Protein AF-A0A662DQN0-F1 (afdb_monomer)

Radius of gyration: 29.72 Å; Cα contacts (8 Å, |Δi|>4): 102; chains: 1; bounding box: 39×71×92 Å

Structure (mmCIF, N/CA/C/O backbone):
data_AF-A0A662DQN0-F1
#
_entry.id   AF-A0A662DQN0-F1
#
loop_
_atom_site.group_PDB
_atom_site.id
_atom_site.type_symbol
_atom_site.label_atom_id
_atom_site.label_alt_id
_atom_site.label_comp_id
_atom_site.label_asym_id
_atom_site.label_entity_id
_atom_site.label_seq_id
_atom_site.pdbx_PDB_ins_code
_atom_site.Cartn_x
_atom_site.Cartn_y
_atom_site.Cartn_z
_atom_site.occupancy
_atom_site.B_iso_or_equiv
_atom_site.auth_seq_id
_atom_site.auth_comp_id
_atom_site.auth_asym_id
_atom_site.auth_atom_id
_atom_site.pdbx_PDB_model_num
ATOM 1 N N . MET A 1 1 ? 18.832 55.233 -23.696 1.00 67.69 1 MET A N 1
ATOM 2 C CA . MET A 1 1 ? 18.587 53.790 -23.506 1.00 67.69 1 MET A CA 1
ATOM 3 C C . MET A 1 1 ? 17.989 53.235 -24.785 1.00 67.69 1 MET A C 1
ATOM 5 O O . MET A 1 1 ? 17.028 53.824 -25.271 1.00 67.69 1 MET A O 1
ATOM 9 N N . PRO A 1 2 ? 18.595 52.183 -25.350 1.00 60.00 2 PRO A N 1
ATOM 10 C CA . PRO A 1 2 ? 17.813 50.971 -25.583 1.00 60.00 2 PRO A CA 1
ATOM 11 C C . PRO A 1 2 ? 18.557 49.726 -25.075 1.00 60.00 2 PRO A C 1
ATOM 13 O O . PRO A 1 2 ? 19.738 49.536 -25.349 1.00 60.00 2 PRO A O 1
ATOM 16 N N . GLU A 1 3 ? 17.849 48.909 -24.300 1.00 70.00 3 GLU A N 1
ATOM 17 C CA . GLU A 1 3 ? 18.289 47.588 -23.848 1.00 70.00 3 GLU A CA 1
ATOM 18 C C . GLU A 1 3 ? 18.286 46.635 -25.047 1.00 70.00 3 GLU A C 1
ATOM 20 O O . GLU A 1 3 ? 17.240 46.303 -25.607 1.00 70.00 3 GLU A O 1
ATOM 25 N N . GLU A 1 4 ? 19.480 46.244 -25.476 1.00 67.00 4 GLU A N 1
ATOM 26 C CA . GLU A 1 4 ? 19.699 45.273 -26.535 1.00 67.00 4 GLU A CA 1
ATOM 27 C C . GLU A 1 4 ? 19.325 43.894 -25.984 1.00 67.00 4 GLU A C 1
ATOM 29 O O . GLU A 1 4 ? 20.018 43.320 -25.140 1.00 67.00 4 GLU A O 1
ATOM 34 N N . PHE A 1 5 ? 18.163 43.396 -26.402 1.00 65.94 5 PHE A N 1
ATOM 35 C CA . PHE A 1 5 ? 17.663 42.076 -26.044 1.00 65.94 5 PHE A CA 1
ATOM 36 C C . PHE A 1 5 ? 18.703 41.027 -26.444 1.00 65.94 5 PHE A C 1
ATOM 38 O O . PHE A 1 5 ? 18.764 40.612 -27.599 1.00 65.94 5 PHE A O 1
ATOM 45 N N . ARG A 1 6 ? 19.527 40.593 -25.482 1.00 69.19 6 ARG A N 1
ATOM 46 C CA . ARG A 1 6 ? 20.367 39.406 -25.630 1.00 69.19 6 ARG A CA 1
ATOM 47 C C . ARG A 1 6 ? 19.435 38.242 -25.912 1.00 69.19 6 ARG A C 1
ATOM 49 O O . ARG A 1 6 ? 18.789 37.720 -25.005 1.00 69.19 6 ARG A O 1
ATOM 56 N N . THR A 1 7 ? 19.360 37.848 -27.174 1.00 67.19 7 THR A N 1
ATOM 57 C CA . THR A 1 7 ? 18.787 36.581 -27.592 1.00 67.19 7 THR A CA 1
ATOM 58 C C . THR A 1 7 ? 19.575 35.497 -26.873 1.00 67.19 7 THR A C 1
ATOM 60 O O . THR A 1 7 ? 20.720 35.203 -27.205 1.00 67.19 7 THR A O 1
ATOM 63 N N . ILE A 1 8 ? 18.984 34.953 -25.813 1.00 71.19 8 ILE A N 1
ATOM 64 C CA . ILE A 1 8 ? 19.509 33.777 -25.135 1.00 71.19 8 ILE A CA 1
ATOM 65 C C . ILE A 1 8 ? 19.297 32.627 -26.118 1.00 71.19 8 ILE A C 1
ATOM 67 O O . ILE A 1 8 ? 18.215 32.045 -26.192 1.00 71.19 8 ILE A O 1
ATOM 71 N N . GLU A 1 9 ? 20.307 32.351 -26.939 1.00 65.12 9 GLU A N 1
ATOM 72 C CA . GLU A 1 9 ? 20.326 31.173 -27.794 1.00 65.12 9 GLU A CA 1
ATOM 73 C C . GLU A 1 9 ? 20.402 29.939 -26.895 1.00 65.12 9 GLU A C 1
ATOM 75 O O . GLU A 1 9 ? 21.437 29.613 -26.318 1.00 65.12 9 GLU A O 1
ATOM 80 N N . LEU A 1 10 ? 19.263 29.274 -26.722 1.00 69.44 10 LEU A N 1
ATOM 81 C CA . LEU A 1 10 ? 19.177 28.022 -25.983 1.00 69.44 10 LEU A CA 1
ATOM 82 C C . LEU A 1 10 ? 19.969 26.938 -26.739 1.00 69.44 10 LEU A C 1
ATOM 84 O O . LEU A 1 10 ? 19.594 26.592 -27.865 1.00 69.44 10 LEU A O 1
ATOM 88 N N . PRO A 1 11 ? 21.017 26.337 -26.143 1.00 60.62 11 PRO A N 1
ATOM 89 C CA . PRO A 1 11 ? 21.851 25.336 -26.801 1.00 60.62 11 PRO A CA 1
ATOM 90 C C . PRO A 1 11 ? 21.201 23.944 -26.750 1.00 60.62 11 PRO A C 1
ATOM 92 O O . PRO A 1 11 ? 21.822 22.965 -26.349 1.00 60.62 11 PRO A O 1
ATOM 95 N N . PHE A 1 12 ? 19.940 23.821 -27.166 1.00 63.84 12 PHE A N 1
ATOM 96 C CA . PHE A 1 12 ? 19.268 22.527 -27.314 1.00 63.84 12 PHE A CA 1
ATOM 97 C C . PHE A 1 12 ? 19.084 22.200 -28.795 1.00 63.84 12 PHE A C 1
ATOM 99 O O . PHE A 1 12 ? 17.971 22.097 -29.305 1.00 63.84 12 PHE A O 1
ATOM 106 N N . LYS A 1 13 ? 20.203 22.043 -29.510 1.00 64.88 13 LYS A N 1
ATOM 107 C CA . LYS A 1 13 ? 20.210 21.590 -30.905 1.00 64.88 13 LYS A CA 1
ATOM 108 C C . LYS A 1 13 ? 20.926 20.251 -31.031 1.00 64.88 13 LYS A C 1
ATOM 110 O O . LYS A 1 13 ? 22.117 20.182 -31.302 1.00 64.88 13 LYS A O 1
ATOM 115 N N . GLY A 1 14 ? 20.163 19.176 -30.866 1.00 65.31 14 GLY A N 1
ATOM 116 C CA . GLY A 1 14 ? 20.590 17.822 -31.202 1.00 65.31 14 GLY A CA 1
ATOM 117 C C . GLY A 1 14 ? 19.447 16.833 -31.013 1.00 65.31 14 GLY A C 1
ATOM 118 O O . GLY A 1 14 ? 18.793 16.850 -29.973 1.00 65.31 14 GLY A O 1
ATOM 119 N N . ARG A 1 15 ? 19.184 15.976 -32.014 1.00 71.12 15 ARG A N 1
ATOM 120 C CA . ARG A 1 15 ? 18.299 14.816 -31.822 1.00 71.12 15 ARG A CA 1
ATOM 121 C C . ARG A 1 15 ? 18.850 14.018 -30.635 1.00 71.12 15 ARG A C 1
ATOM 123 O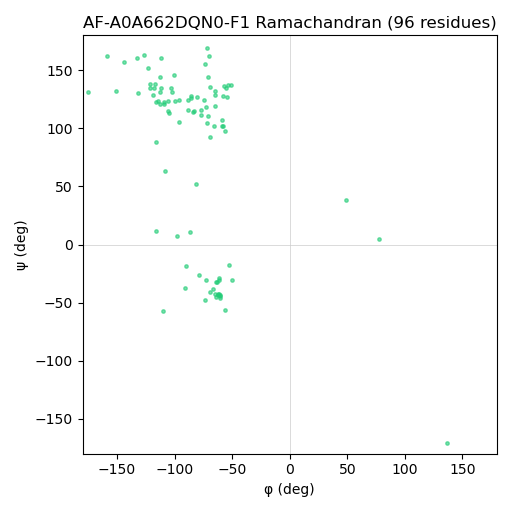 O . ARG A 1 15 ? 20.041 13.698 -30.667 1.00 71.12 15 ARG A O 1
ATOM 130 N N . PRO A 1 16 ? 18.042 13.698 -29.609 1.00 69.19 16 PRO A N 1
ATOM 131 C CA . PRO A 1 16 ? 18.525 12.859 -28.526 1.00 69.19 16 PRO A CA 1
ATOM 132 C C . PRO A 1 16 ? 19.011 11.534 -29.133 1.00 69.19 16 PRO A C 1
ATOM 134 O O . PRO A 1 16 ? 18.359 11.006 -30.040 1.00 69.19 16 PRO A O 1
ATOM 137 N N . PRO A 1 17 ? 20.165 11.007 -28.697 1.00 78.69 17 PRO A N 1
ATOM 138 C CA . PRO A 1 17 ? 20.696 9.765 -29.237 1.00 78.69 17 PRO A CA 1
ATOM 139 C C . PRO A 1 17 ? 19.642 8.665 -29.091 1.00 78.69 17 PRO A C 1
ATOM 141 O O . PRO A 1 17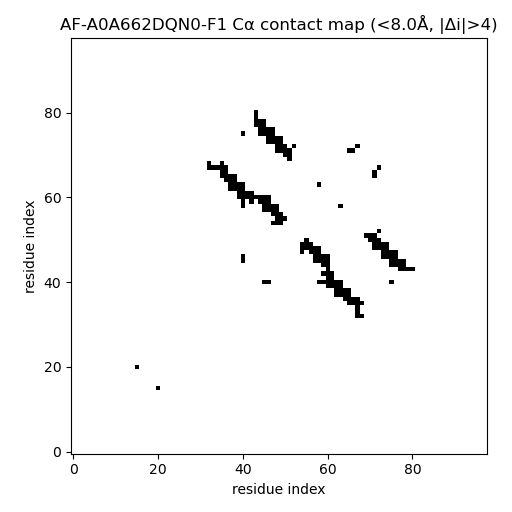 ? 19.038 8.522 -28.029 1.00 78.69 17 PRO A O 1
ATOM 144 N N . THR A 1 18 ? 19.425 7.874 -30.145 1.00 81.62 18 THR A N 1
ATOM 145 C CA . THR A 1 18 ? 18.347 6.867 -30.234 1.00 81.62 18 THR A CA 1
ATOM 146 C C . THR A 1 18 ? 18.299 5.930 -29.022 1.00 81.62 18 THR A C 1
ATOM 148 O O . THR A 1 18 ? 17.228 5.504 -28.603 1.00 81.62 18 THR A O 1
ATOM 151 N N . LYS A 1 19 ? 19.455 5.668 -28.395 1.00 83.31 19 LYS A N 1
ATOM 152 C CA . LYS A 1 19 ? 19.564 4.898 -27.148 1.00 83.31 19 LYS A CA 1
ATOM 153 C C . LYS A 1 19 ? 18.803 5.534 -25.983 1.00 83.31 19 LYS A C 1
ATOM 155 O O . LYS A 1 19 ? 18.112 4.820 -25.275 1.00 83.31 19 LYS A O 1
ATOM 160 N N . ILE A 1 20 ? 18.891 6.852 -25.799 1.00 85.31 20 ILE A N 1
ATOM 161 C CA . ILE A 1 20 ? 18.160 7.579 -24.748 1.00 85.31 20 ILE A CA 1
ATOM 162 C C . ILE A 1 20 ? 16.656 7.539 -25.031 1.00 85.31 20 ILE A C 1
ATOM 164 O O . ILE A 1 20 ? 15.867 7.332 -24.113 1.00 85.31 20 ILE A O 1
ATOM 168 N N . LEU A 1 21 ? 16.268 7.643 -26.307 1.0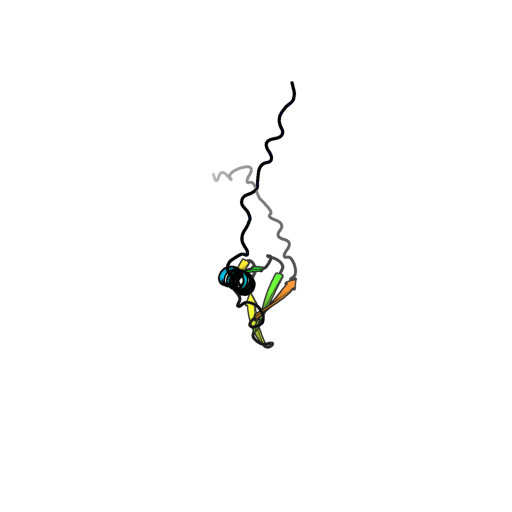0 86.31 21 LEU A N 1
ATOM 169 C CA . LEU A 1 21 ? 14.866 7.567 -26.721 1.00 86.31 21 LEU A CA 1
ATOM 170 C C . LEU A 1 21 ? 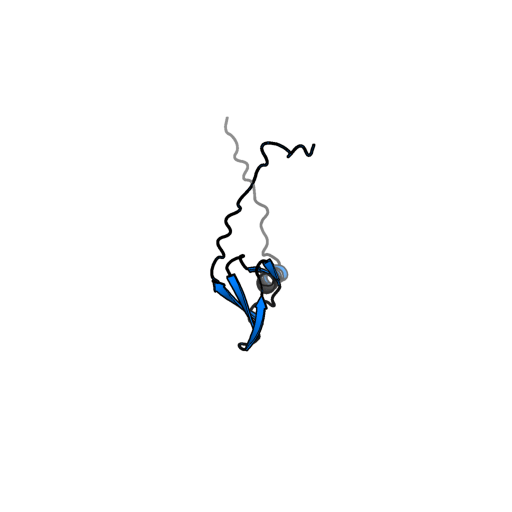14.215 6.213 -26.377 1.00 86.31 21 LEU A C 1
ATOM 172 O O . LEU A 1 21 ? 13.021 6.166 -26.112 1.00 86.31 21 LEU A O 1
ATOM 176 N N . ILE A 1 22 ? 14.998 5.127 -26.365 1.00 88.81 22 ILE A N 1
ATOM 177 C CA . ILE A 1 22 ? 14.542 3.770 -26.014 1.00 88.81 22 ILE A CA 1
ATOM 178 C C . ILE A 1 22 ? 14.707 3.489 -24.512 1.00 88.81 22 ILE A C 1
ATOM 180 O O . ILE A 1 22 ? 13.862 2.839 -23.901 1.00 88.81 22 ILE A O 1
ATOM 184 N N . LEU A 1 23 ? 15.780 3.986 -23.895 1.00 92.88 23 LEU A N 1
ATOM 185 C CA . LEU A 1 23 ? 16.089 3.726 -22.490 1.00 92.88 23 LEU A CA 1
ATOM 186 C C . LEU A 1 23 ? 15.095 4.414 -21.548 1.00 92.88 23 LEU A C 1
ATOM 188 O O . LEU A 1 23 ? 14.669 3.806 -20.573 1.00 92.88 23 LEU A O 1
ATOM 192 N N . ILE A 1 24 ? 14.702 5.656 -21.844 1.00 92.81 24 ILE A N 1
ATOM 193 C CA . ILE A 1 24 ? 13.753 6.415 -21.018 1.00 92.81 24 ILE A CA 1
ATOM 194 C C . ILE A 1 24 ? 12.422 5.663 -20.830 1.00 92.81 24 ILE A C 1
ATOM 196 O O . ILE A 1 24 ? 12.062 5.407 -19.681 1.00 92.81 24 ILE A O 1
ATOM 200 N N . PRO A 1 25 ? 11.691 5.259 -21.890 1.00 93.94 25 PRO A N 1
ATOM 201 C CA . PRO A 1 25 ? 10.428 4.546 -21.714 1.00 93.94 25 PRO A CA 1
ATOM 202 C C . PRO A 1 25 ? 10.614 3.182 -21.042 1.00 93.94 25 PRO A C 1
ATOM 204 O O . PRO A 1 25 ? 9.756 2.776 -20.266 1.00 93.94 25 PRO A O 1
ATOM 207 N N . LEU A 1 26 ? 11.741 2.499 -21.273 1.00 93.69 26 LEU A N 1
ATOM 208 C CA . LEU A 1 26 ? 12.047 1.230 -20.608 1.00 93.69 26 LEU A CA 1
ATOM 209 C C . LEU A 1 26 ? 12.216 1.403 -19.091 1.00 93.69 26 LEU A C 1
ATOM 211 O O . LEU A 1 26 ? 11.664 0.627 -18.313 1.00 93.69 26 LEU A O 1
ATOM 215 N N . VAL A 1 27 ? 12.950 2.433 -18.667 1.00 93.94 27 VAL A N 1
ATOM 216 C CA . VAL A 1 27 ? 13.146 2.759 -17.246 1.00 93.94 27 VAL A CA 1
ATOM 217 C C . VAL A 1 27 ? 11.826 3.173 -16.599 1.00 93.94 27 VAL A C 1
ATOM 219 O O . VAL A 1 27 ? 11.519 2.718 -15.500 1.00 93.94 27 VAL A O 1
ATOM 222 N N . ILE A 1 28 ? 11.020 3.983 -17.290 1.00 93.31 28 ILE A N 1
ATOM 223 C CA . ILE A 1 28 ? 9.686 4.371 -16.817 1.00 93.31 28 ILE A CA 1
ATOM 224 C C . ILE A 1 28 ? 8.804 3.132 -16.640 1.00 93.31 28 ILE A C 1
ATOM 226 O O . ILE A 1 28 ? 8.177 2.978 -15.596 1.00 93.31 28 ILE A O 1
ATOM 230 N N . LEU A 1 29 ? 8.792 2.216 -17.611 1.00 90.25 29 LEU A N 1
ATOM 231 C CA . LEU A 1 29 ? 8.019 0.979 -17.523 1.00 90.25 29 LEU A CA 1
ATOM 232 C C . LEU A 1 29 ? 8.461 0.117 -16.332 1.00 90.25 29 LEU A C 1
ATOM 234 O O . LEU A 1 29 ? 7.616 -0.374 -15.589 1.00 90.25 29 LEU A O 1
A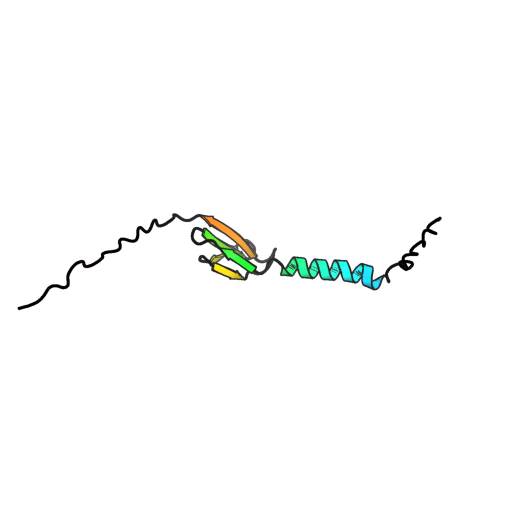TOM 238 N N . ALA A 1 30 ? 9.768 -0.028 -16.112 1.00 88.38 30 ALA A N 1
ATOM 239 C CA . ALA A 1 30 ? 10.298 -0.768 -14.969 1.00 88.38 30 ALA A CA 1
ATOM 240 C C . ALA A 1 30 ? 9.890 -0.136 -13.625 1.00 88.38 30 ALA A C 1
ATOM 242 O O . ALA A 1 30 ? 9.474 -0.847 -12.712 1.00 88.38 30 ALA A O 1
ATOM 243 N N . LEU A 1 31 ? 9.953 1.195 -13.514 1.00 88.31 31 LEU A N 1
ATOM 244 C CA . LEU A 1 31 ? 9.505 1.923 -12.324 1.00 88.31 31 LEU A CA 1
ATOM 245 C C . LEU A 1 31 ? 8.006 1.741 -12.073 1.00 88.31 31 LEU A C 1
ATOM 247 O O . LEU A 1 31 ? 7.612 1.493 -10.936 1.00 88.31 31 LEU A O 1
ATOM 251 N N . LEU A 1 32 ? 7.178 1.811 -13.118 1.00 85.62 32 LEU A N 1
ATOM 252 C CA . LEU A 1 32 ? 5.733 1.607 -12.998 1.00 85.62 32 LEU A CA 1
ATOM 253 C C . LEU A 1 32 ? 5.408 0.201 -12.487 1.00 85.62 32 LEU A C 1
ATOM 255 O O . LEU A 1 32 ? 4.595 0.062 -11.576 1.00 85.62 32 LEU A O 1
ATOM 259 N N . LEU A 1 33 ? 6.095 -0.824 -12.999 1.00 83.12 33 LEU A N 1
ATOM 260 C CA . LEU A 1 33 ? 5.916 -2.202 -12.537 1.00 83.12 33 LEU A CA 1
ATOM 261 C C . LEU A 1 33 ? 6.309 -2.389 -11.067 1.00 83.12 33 LEU A C 1
ATOM 263 O O . LEU A 1 33 ? 5.700 -3.203 -10.386 1.00 83.12 33 LEU A O 1
ATOM 267 N N . ILE A 1 34 ? 7.300 -1.653 -10.557 1.00 84.06 34 ILE A N 1
ATOM 268 C CA . ILE A 1 34 ? 7.761 -1.798 -9.165 1.00 84.06 34 ILE A CA 1
ATOM 269 C C . ILE A 1 34 ? 6.991 -0.870 -8.205 1.00 84.06 34 ILE A C 1
ATOM 271 O O . ILE A 1 34 ? 6.954 -1.108 -7.000 1.00 84.06 34 ILE A O 1
ATOM 275 N N . SER A 1 35 ? 6.329 0.168 -8.718 1.00 80.94 35 SER A N 1
ATOM 276 C CA . SER A 1 35 ? 5.630 1.156 -7.885 1.00 80.94 35 SER A CA 1
ATOM 277 C C . SER A 1 35 ? 4.494 0.563 -7.035 1.00 80.94 35 SER A C 1
ATOM 279 O O . SER A 1 35 ? 4.244 1.038 -5.933 1.00 80.94 35 SER A O 1
ATOM 281 N N . ASP A 1 36 ? 3.861 -0.517 -7.501 1.00 82.25 36 ASP A N 1
ATOM 282 C CA . ASP A 1 36 ? 2.707 -1.171 -6.861 1.00 82.25 36 ASP A CA 1
ATOM 283 C C . ASP A 1 36 ? 3.092 -2.227 -5.796 1.00 82.25 36 ASP A C 1
ATOM 285 O O . ASP A 1 36 ? 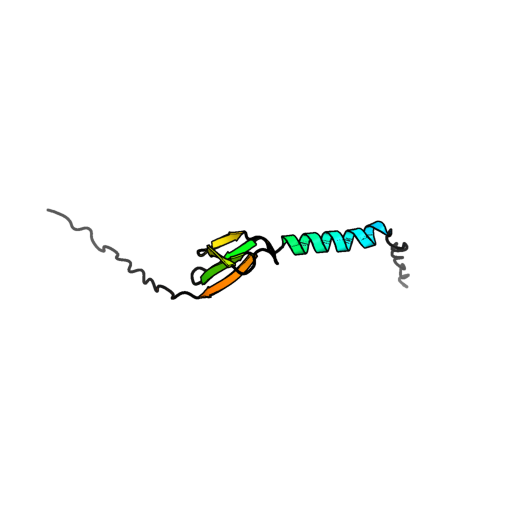2.252 -3.003 -5.331 1.00 82.25 36 ASP A O 1
ATOM 289 N N . PHE A 1 37 ? 4.368 -2.290 -5.395 1.00 86.81 37 PHE A N 1
ATOM 290 C CA . PHE A 1 37 ? 4.820 -3.255 -4.387 1.00 86.81 37 PHE A CA 1
ATOM 291 C C . PHE A 1 37 ? 4.353 -2.924 -2.966 1.00 86.81 37 PHE A C 1
ATOM 293 O O . PHE A 1 37 ? 4.182 -3.831 -2.158 1.00 86.81 37 PHE A O 1
ATOM 300 N N . VAL A 1 38 ? 4.171 -1.649 -2.623 1.00 89.69 38 VAL A N 1
ATOM 301 C CA . VAL A 1 38 ? 3.914 -1.218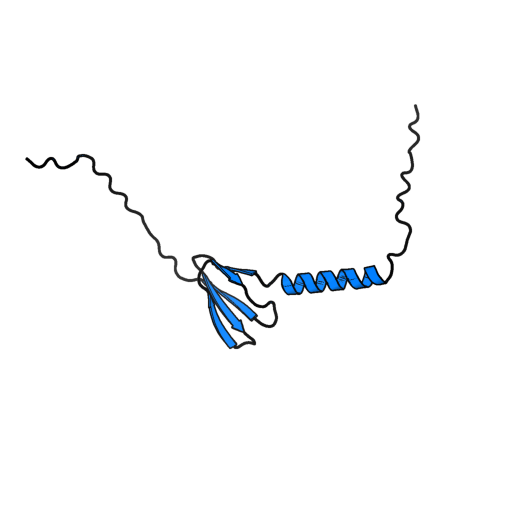 -1.239 1.00 89.69 38 VAL A CA 1
ATOM 302 C C . VAL A 1 38 ? 2.500 -0.665 -1.117 1.00 89.69 38 VAL A C 1
ATOM 304 O O . VAL A 1 38 ? 2.091 0.176 -1.912 1.00 89.69 38 VAL A O 1
ATOM 307 N N . TYR A 1 39 ? 1.757 -1.114 -0.106 1.00 89.62 39 TYR A N 1
ATOM 308 C CA . TYR A 1 39 ? 0.399 -0.647 0.165 1.00 89.62 39 TYR A CA 1
ATOM 309 C C . TYR A 1 39 ? 0.117 -0.563 1.664 1.00 89.62 39 TYR A C 1
ATOM 311 O O . TYR A 1 39 ? 0.738 -1.249 2.474 1.00 89.62 39 TYR A O 1
ATOM 319 N N . THR A 1 40 ? -0.864 0.261 2.022 1.00 92.44 40 THR A N 1
ATOM 320 C CA . THR A 1 40 ? -1.283 0.464 3.412 1.00 92.44 40 THR A CA 1
ATOM 321 C C . THR A 1 40 ? -2.758 0.115 3.579 1.00 92.44 40 THR A C 1
ATOM 323 O O . THR A 1 40 ? -3.602 0.514 2.767 1.00 92.44 40 THR A O 1
ATOM 326 N N . ILE A 1 41 ? -3.059 -0.631 4.640 1.00 92.94 41 ILE A N 1
ATOM 327 C CA . ILE A 1 41 ? -4.413 -0.980 5.078 1.00 92.94 41 ILE A CA 1
ATOM 328 C C . ILE A 1 41 ? -4.787 -0.093 6.263 1.00 92.94 41 ILE A C 1
ATOM 330 O O . ILE A 1 41 ? -3.998 0.062 7.199 1.00 92.94 41 ILE A O 1
ATOM 334 N N . GLU A 1 42 ? -5.972 0.510 6.207 1.00 91.38 42 GLU A N 1
ATOM 335 C CA . GLU A 1 42 ? -6.470 1.364 7.283 1.00 91.38 42 GLU A CA 1
ATOM 336 C C . GLU A 1 42 ? -6.902 0.527 8.503 1.00 91.38 42 GLU A C 1
ATOM 338 O O . GLU A 1 42 ? -7.273 -0.632 8.337 1.00 91.38 42 GLU A O 1
ATOM 343 N N . PRO A 1 43 ? -6.908 1.088 9.733 1.00 88.62 43 PRO A N 1
ATOM 344 C CA . PRO A 1 43 ? -7.348 0.400 10.962 1.00 88.62 43 PRO A CA 1
ATOM 345 C C . PRO A 1 43 ? -8.739 -0.246 10.914 1.00 88.62 43 PRO A C 1
ATOM 347 O O . PRO A 1 43 ? -9.072 -1.069 11.762 1.00 88.62 43 PRO A O 1
ATOM 350 N N . GLU A 1 44 ? -9.554 0.154 9.946 1.00 89.38 44 GLU A N 1
ATOM 351 C CA . GLU A 1 44 ? -10.959 -0.222 9.789 1.00 89.38 44 GLU A CA 1
ATOM 352 C C . GLU A 1 44 ? -11.197 -1.018 8.507 1.00 89.38 44 GLU A C 1
ATOM 354 O O . GLU A 1 44 ? -12.335 -1.240 8.100 1.00 89.38 44 GLU A O 1
ATOM 359 N N . GLU A 1 45 ? -10.117 -1.461 7.873 1.00 91.75 45 GLU A N 1
ATOM 360 C CA . GLU A 1 45 ? -10.131 -2.299 6.690 1.00 91.75 45 GLU A CA 1
ATOM 361 C C . GLU A 1 45 ? -9.341 -3.581 6.960 1.00 91.75 45 GLU A C 1
ATOM 363 O O . GLU A 1 45 ? -8.382 -3.607 7.730 1.00 91.75 45 GLU A O 1
ATOM 368 N N . ILE A 1 46 ? -9.722 -4.652 6.271 1.00 92.38 46 ILE A N 1
ATOM 369 C CA . ILE A 1 46 ? -8.872 -5.823 6.068 1.00 92.38 46 ILE A CA 1
ATOM 370 C C . ILE A 1 46 ? -8.503 -5.887 4.590 1.00 92.38 46 ILE A C 1
ATOM 372 O O . ILE A 1 46 ? -9.353 -5.733 3.709 1.00 92.38 46 ILE A O 1
ATOM 376 N N . GLY A 1 47 ? -7.226 -6.130 4.312 1.00 93.56 47 GLY A N 1
ATOM 377 C CA . GLY A 1 47 ? -6.764 -6.448 2.970 1.00 93.56 47 GLY A CA 1
ATOM 378 C C . GLY A 1 47 ? -7.014 -7.919 2.657 1.00 93.56 47 GLY A C 1
ATOM 379 O O . GLY A 1 47 ? -6.595 -8.796 3.401 1.00 93.56 47 GLY A O 1
ATOM 380 N N . VAL A 1 48 ? -7.674 -8.216 1.546 1.00 93.81 48 VAL A N 1
ATOM 381 C CA . VAL A 1 48 ? -7.796 -9.565 0.989 1.00 93.81 48 VAL A CA 1
ATOM 382 C C . VAL A 1 48 ? -6.878 -9.647 -0.221 1.00 93.81 48 VAL A C 1
ATOM 384 O O . VAL A 1 48 ? -7.097 -8.967 -1.226 1.00 93.81 48 VAL A O 1
ATOM 387 N N . VAL A 1 49 ? -5.830 -10.463 -0.119 1.00 94.06 49 VAL A N 1
ATOM 388 C CA . VAL A 1 49 ? -4.847 -10.652 -1.186 1.00 94.06 49 VAL A CA 1
ATOM 389 C C . VAL A 1 49 ? -5.204 -11.893 -1.994 1.00 94.06 49 VAL A C 1
ATOM 391 O O . VAL A 1 49 ? -5.321 -13.004 -1.471 1.00 94.06 49 VAL A O 1
ATOM 394 N N . VAL A 1 50 ? -5.349 -11.690 -3.298 1.00 93.81 50 VAL A N 1
ATOM 395 C CA . VAL A 1 50 ? -5.651 -12.727 -4.280 1.00 93.81 50 VAL A CA 1
ATOM 396 C C . VAL A 1 50 ? -4.441 -12.888 -5.190 1.00 93.81 50 VAL A C 1
ATOM 398 O O . VAL A 1 50 ? -4.035 -11.942 -5.860 1.00 93.81 50 VAL A O 1
ATOM 401 N N . ARG A 1 51 ? -3.867 -14.089 -5.248 1.00 93.69 51 ARG A N 1
ATOM 402 C CA . ARG A 1 51 ? -2.743 -14.418 -6.127 1.00 93.69 51 ARG A CA 1
ATOM 403 C C . ARG A 1 51 ? -3.233 -15.276 -7.287 1.00 93.69 51 ARG A C 1
ATOM 405 O O . ARG A 1 51 ? -3.841 -16.322 -7.069 1.00 93.69 51 ARG A O 1
ATOM 412 N N . PHE A 1 52 ? -3.001 -14.834 -8.524 1.00 91.38 52 PHE A N 1
ATOM 413 C CA . PHE A 1 52 ? -3.481 -15.515 -9.742 1.00 91.38 52 PHE A CA 1
ATOM 414 C C . PHE A 1 52 ? -4.979 -15.893 -9.708 1.00 91.38 52 PHE A C 1
ATOM 416 O O . PHE A 1 52 ? -5.375 -16.974 -10.143 1.00 91.38 52 PHE A O 1
ATOM 423 N N . GLY A 1 53 ? -5.821 -15.020 -9.147 1.00 89.19 53 GLY A N 1
ATOM 424 C CA . GLY A 1 53 ? -7.266 -15.256 -9.035 1.00 89.19 53 GLY A CA 1
ATOM 425 C C . GLY A 1 53 ? -7.691 -16.211 -7.911 1.00 89.19 53 GLY A C 1
ATOM 426 O O . GLY A 1 53 ? -8.875 -16.515 -7.799 1.00 89.19 53 GLY A O 1
ATOM 427 N N . LYS A 1 54 ? -6.763 -16.674 -7.064 1.00 91.62 54 LYS A N 1
ATOM 428 C CA . LYS A 1 54 ? -7.059 -17.498 -5.884 1.00 91.62 54 LYS A CA 1
ATOM 429 C C . LYS A 1 54 ? -6.759 -16.736 -4.601 1.00 91.62 54 LYS A C 1
ATOM 431 O O . LYS A 1 54 ? -5.800 -15.972 -4.543 1.00 91.62 54 LYS A O 1
ATOM 436 N N . PHE A 1 55 ? -7.576 -16.952 -3.575 1.00 93.06 55 PHE A N 1
ATOM 437 C CA . PHE A 1 55 ? -7.313 -16.420 -2.241 1.00 93.06 55 PHE A CA 1
ATOM 438 C C . PHE A 1 55 ? -5.956 -16.925 -1.735 1.00 93.06 55 PHE A C 1
ATOM 440 O O . PHE A 1 55 ? -5.701 -18.128 -1.774 1.00 93.06 55 PHE A O 1
ATOM 447 N N . ASP A 1 56 ? -5.102 -16.005 -1.290 1.00 93.81 56 ASP A N 1
ATOM 448 C CA . ASP A 1 56 ? -3.791 -16.323 -0.717 1.00 93.81 56 ASP A CA 1
ATOM 449 C C . ASP A 1 56 ? -3.780 -16.038 0.787 1.00 93.81 56 ASP A C 1
ATOM 451 O O . ASP A 1 56 ? -3.539 -16.940 1.587 1.00 93.81 56 ASP A O 1
ATOM 455 N N . ARG A 1 57 ? -4.077 -14.791 1.178 1.00 92.38 57 ARG A N 1
ATOM 456 C CA . ARG A 1 57 ? -4.016 -14.346 2.576 1.00 92.38 57 ARG A CA 1
ATOM 457 C C . ARG A 1 57 ? -4.865 -13.108 2.842 1.00 92.38 57 ARG A C 1
ATOM 459 O O . ARG A 1 57 ? -5.191 -12.354 1.925 1.00 92.38 57 ARG A O 1
ATOM 466 N N . THR A 1 58 ? -5.155 -12.872 4.116 1.00 94.12 58 THR A N 1
ATOM 467 C CA . THR A 1 58 ? -5.652 -11.590 4.629 1.00 94.12 58 THR A CA 1
ATOM 468 C C . THR A 1 58 ? 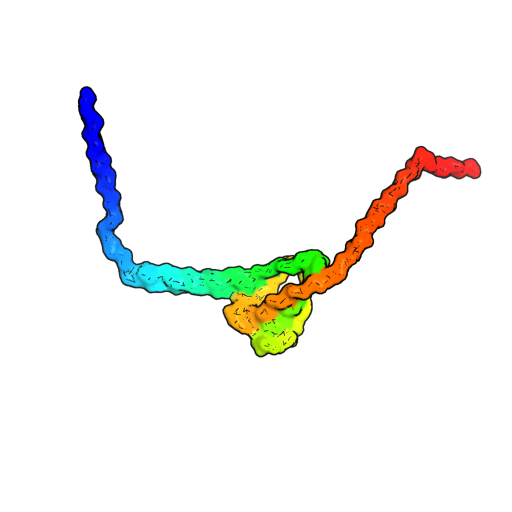-4.524 -10.797 5.283 1.00 94.12 58 THR A C 1
ATOM 470 O O . THR A 1 58 ? -3.627 -11.383 5.887 1.00 94.12 58 THR A O 1
ATOM 473 N N . THR A 1 59 ? -4.568 -9.474 5.171 1.00 94.06 59 THR A N 1
ATOM 474 C CA . THR A 1 59 ? -3.635 -8.538 5.798 1.00 94.06 59 THR A CA 1
ATOM 475 C C . THR A 1 59 ? -4.365 -7.605 6.754 1.00 94.06 59 THR A C 1
ATOM 477 O O . THR A 1 59 ? -5.364 -6.978 6.399 1.00 94.06 59 THR A O 1
ATOM 480 N N . ASP A 1 60 ? -3.844 -7.532 7.976 1.00 92.81 60 ASP A N 1
ATOM 481 C CA . ASP A 1 60 ? -4.311 -6.635 9.032 1.00 92.81 60 ASP A CA 1
ATOM 482 C C . ASP A 1 60 ? -3.936 -5.169 8.745 1.00 92.81 60 ASP A C 1
ATOM 484 O O . ASP A 1 60 ? -3.116 -4.903 7.860 1.00 92.81 60 ASP A O 1
ATOM 488 N N . PRO A 1 61 ? -4.481 -4.197 9.493 1.00 92.69 61 PRO A N 1
ATOM 489 C CA . PRO A 1 61 ? -4.098 -2.799 9.358 1.00 92.69 61 PRO A CA 1
ATOM 490 C C . PRO A 1 61 ? -2.593 -2.550 9.489 1.00 92.69 61 PRO A C 1
ATOM 492 O O . PRO A 1 61 ? -1.935 -3.080 10.385 1.00 92.69 61 PRO A O 1
ATOM 495 N N . GLY A 1 62 ? -2.049 -1.700 8.618 1.00 93.31 62 GLY A N 1
ATOM 496 C CA . GLY A 1 62 ? -0.626 -1.366 8.597 1.00 93.31 62 GLY A CA 1
ATOM 497 C C . GLY A 1 62 ? -0.013 -1.334 7.199 1.00 93.31 62 GLY A C 1
ATOM 498 O O . GLY A 1 62 ? -0.711 -1.373 6.184 1.00 93.31 62 GLY A O 1
ATOM 499 N N . LEU A 1 63 ? 1.316 -1.225 7.165 1.00 93.88 63 LEU A N 1
ATOM 500 C CA . LEU A 1 63 ? 2.113 -1.218 5.942 1.00 93.88 63 LEU A CA 1
ATOM 501 C C . LEU A 1 63 ? 2.430 -2.652 5.516 1.00 93.88 63 LEU A C 1
ATOM 503 O O . LEU A 1 63 ? 3.014 -3.413 6.285 1.00 93.88 63 LEU A O 1
ATOM 507 N N . HIS A 1 64 ? 2.107 -2.989 4.273 1.00 92.88 64 HIS A N 1
ATOM 508 C CA . HIS A 1 64 ? 2.333 -4.311 3.703 1.00 92.88 64 HIS A CA 1
ATOM 509 C C . HIS A 1 64 ? 2.987 -4.221 2.330 1.00 92.88 64 HIS A C 1
ATOM 511 O O . HIS A 1 64 ? 2.945 -3.197 1.645 1.00 92.88 64 HIS A O 1
ATOM 517 N N . VAL A 1 65 ? 3.589 -5.336 1.923 1.00 91.38 65 VAL A N 1
ATOM 518 C CA . VAL A 1 65 ? 4.214 -5.493 0.609 1.00 91.38 65 VAL A CA 1
ATOM 519 C C . VAL A 1 65 ? 3.492 -6.602 -0.155 1.00 91.38 65 VAL A C 1
ATOM 521 O O . VAL A 1 65 ? 3.177 -7.659 0.404 1.00 91.38 65 VAL A O 1
ATOM 524 N N . LYS A 1 66 ? 3.188 -6.346 -1.428 1.00 89.31 66 LYS A N 1
ATOM 525 C CA . LYS A 1 66 ? 2.637 -7.312 -2.38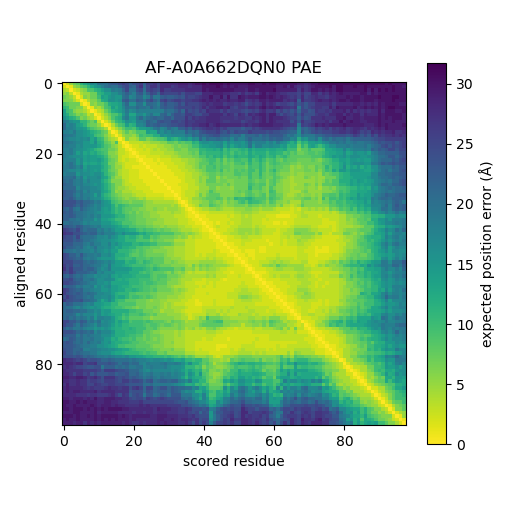5 1.00 89.31 66 LYS A CA 1
ATOM 526 C C . LYS A 1 66 ? 3.489 -7.357 -3.637 1.00 89.31 66 LYS A C 1
ATOM 528 O O . LYS A 1 66 ? 4.268 -6.452 -3.916 1.00 89.31 66 LYS A O 1
ATOM 533 N N . MET A 1 67 ? 3.308 -8.418 -4.405 1.00 89.44 67 MET A N 1
ATOM 534 C CA . MET A 1 67 ? 3.768 -8.435 -5.785 1.00 89.44 67 MET A CA 1
ATOM 535 C C . MET A 1 67 ? 2.884 -7.489 -6.614 1.00 89.44 67 MET A C 1
ATOM 537 O O . MET A 1 67 ? 1.678 -7.394 -6.370 1.00 89.44 67 MET A O 1
ATOM 541 N N . PRO A 1 68 ? 3.451 -6.792 -7.602 1.00 86.19 68 PRO A N 1
ATOM 542 C CA . PRO A 1 68 ? 2.704 -5.864 -8.428 1.00 86.19 68 PRO A CA 1
ATOM 543 C C . PRO A 1 68 ? 1.750 -6.621 -9.352 1.00 86.19 68 PRO A C 1
ATOM 545 O O . PRO A 1 68 ? 1.900 -7.824 -9.616 1.00 86.19 68 PRO A O 1
ATOM 548 N N . PHE A 1 69 ? 0.769 -5.893 -9.879 1.00 81.75 69 PHE A N 1
ATOM 549 C CA . PHE A 1 69 ? -0.107 -6.404 -10.926 1.00 81.75 69 PHE A CA 1
ATOM 550 C C . PHE A 1 69 ? 0.713 -7.003 -12.095 1.00 81.75 69 PHE A C 1
ATOM 552 O O . PHE A 1 69 ? 1.703 -6.399 -12.510 1.00 81.75 69 PHE A O 1
ATOM 559 N N . PRO A 1 70 ? 0.339 -8.168 -12.663 1.00 80.38 70 PRO A N 1
ATOM 560 C CA . PRO A 1 70 ? -0.910 -8.917 -12.469 1.00 80.38 70 PRO A CA 1
ATOM 561 C C . PRO A 1 70 ? -0.841 -10.081 -11.462 1.00 80.38 70 PRO A C 1
ATOM 563 O O . PRO A 1 70 ? -1.788 -10.863 -11.382 1.00 80.38 70 PRO A O 1
ATOM 566 N N . ILE A 1 71 ? 0.266 -10.251 -10.731 1.00 88.62 71 ILE A N 1
ATOM 567 C CA . ILE A 1 71 ? 0.519 -11.468 -9.936 1.00 88.62 71 ILE A CA 1
ATOM 568 C C . ILE A 1 71 ? -0.365 -11.515 -8.683 1.00 88.62 71 ILE A C 1
ATOM 570 O O . ILE A 1 71 ? -0.991 -12.541 -8.403 1.00 88.62 71 ILE A O 1
ATOM 574 N N . GLU A 1 72 ? -0.423 -10.407 -7.942 1.00 90.94 72 GLU A N 1
ATOM 575 C CA . GLU A 1 72 ? -1.265 -10.246 -6.755 1.00 90.94 72 GLU A CA 1
ATOM 576 C C . GLU A 1 72 ? -2.235 -9.068 -6.929 1.00 90.94 72 GLU A C 1
ATOM 578 O O . GLU A 1 72 ? -1.877 -8.000 -7.426 1.00 90.94 72 GLU A O 1
ATOM 583 N N . GLN A 1 73 ? -3.480 -9.267 -6.500 1.00 90.06 73 GLN A N 1
ATOM 584 C CA . GLN A 1 73 ? -4.529 -8.253 -6.444 1.00 90.06 73 GLN A CA 1
ATOM 585 C C . GLN A 1 73 ? -4.941 -8.039 -4.989 1.00 90.06 73 GLN A C 1
ATOM 587 O O . GLN A 1 73 ? -5.067 -8.998 -4.229 1.00 90.06 73 GLN A O 1
ATOM 592 N N . LEU A 1 74 ? -5.147 -6.778 -4.610 1.00 91.75 74 LEU A N 1
ATOM 593 C CA . LEU A 1 74 ? -5.570 -6.388 -3.269 1.00 91.75 74 LEU A CA 1
ATOM 594 C C . LEU A 1 74 ? -7.012 -5.884 -3.315 1.00 91.75 74 LEU A C 1
ATOM 596 O O . LEU A 1 74 ? -7.294 -4.901 -3.997 1.00 91.75 74 LEU A O 1
ATOM 600 N N . ALA A 1 75 ? -7.893 -6.510 -2.542 1.00 92.06 75 ALA A N 1
ATOM 601 C CA . ALA A 1 75 ? -9.233 -6.008 -2.271 1.00 92.06 75 ALA A CA 1
ATOM 602 C C . ALA A 1 75 ? -9.313 -5.545 -0.813 1.00 92.06 75 ALA A C 1
ATOM 604 O O . ALA A 1 75 ? -9.076 -6.329 0.100 1.00 92.06 75 ALA A O 1
ATOM 605 N N . LYS A 1 76 ? -9.630 -4.271 -0.585 1.00 93.19 76 LYS A N 1
ATOM 606 C CA . LYS A 1 76 ? -9.842 -3.719 0.758 1.00 93.19 76 LYS A CA 1
ATOM 607 C C . LYS A 1 76 ? -11.302 -3.895 1.143 1.00 93.19 76 LYS A C 1
ATOM 609 O O . LYS A 1 76 ? -12.186 -3.473 0.399 1.00 93.19 76 LYS A O 1
ATOM 614 N N . VAL A 1 77 ? -11.549 -4.539 2.276 1.00 91.56 77 VAL A N 1
ATOM 615 C CA . VAL A 1 77 ? -12.900 -4.797 2.775 1.00 91.56 77 VAL A CA 1
ATOM 616 C C . VAL A 1 77 ? -13.084 -4.056 4.099 1.00 91.56 77 VAL A C 1
ATOM 618 O O . VAL A 1 77 ? -12.305 -4.298 5.024 1.00 91.56 77 VAL A O 1
ATOM 621 N N . PRO A 1 78 ? -14.087 -3.169 4.217 1.00 89.12 78 PRO A N 1
ATOM 622 C CA . PRO A 1 78 ? -14.339 -2.440 5.452 1.00 89.12 78 PRO A CA 1
ATOM 623 C C . PRO A 1 78 ? -14.859 -3.384 6.543 1.00 89.12 78 PRO A C 1
ATOM 625 O O . PRO A 1 78 ? -15.745 -4.208 6.300 1.00 89.12 78 PRO A O 1
ATOM 628 N N . ILE A 1 79 ? -14.329 -3.239 7.755 1.00 86.31 79 ILE A N 1
ATOM 629 C CA . ILE A 1 79 ? -14.768 -3.956 8.958 1.00 86.31 79 ILE A CA 1
ATOM 630 C C . ILE A 1 79 ? -15.429 -2.993 9.954 1.00 86.31 79 ILE A C 1
ATOM 632 O O . ILE A 1 79 ? -15.270 -1.776 9.883 1.00 86.31 79 ILE A O 1
ATOM 636 N N . GLN A 1 80 ? -16.221 -3.529 10.889 1.00 82.88 80 GLN A N 1
ATOM 637 C CA . GLN A 1 80 ? -16.905 -2.698 11.885 1.00 82.88 80 GLN A CA 1
ATOM 638 C C . GLN A 1 80 ? -15.906 -2.003 12.819 1.00 82.88 80 GLN A C 1
ATOM 640 O O . GLN A 1 80 ? -15.026 -2.638 13.402 1.00 82.88 80 GLN A O 1
ATOM 645 N N . ARG A 1 81 ? -16.102 -0.694 13.016 1.00 76.19 81 ARG A N 1
ATOM 646 C CA . ARG A 1 81 ? -15.372 0.106 14.004 1.00 76.19 81 ARG A CA 1
ATOM 647 C C . ARG A 1 81 ? -15.708 -0.359 15.420 1.00 76.19 81 ARG A C 1
ATOM 649 O O . ARG A 1 81 ? -16.875 -0.378 15.809 1.00 76.19 81 ARG A O 1
ATOM 656 N N . GLN A 1 82 ? -14.685 -0.628 16.227 1.00 77.69 82 GLN A N 1
ATOM 657 C CA . GLN A 1 82 ? -14.852 -0.687 17.678 1.00 77.69 82 GLN A CA 1
ATOM 658 C C . GLN A 1 82 ? -14.757 0.729 18.248 1.00 77.69 82 GLN A C 1
ATOM 660 O O . GLN A 1 82 ? -13.700 1.356 18.209 1.00 77.69 82 GLN A O 1
ATOM 665 N N . LEU A 1 83 ? -15.861 1.234 18.793 1.00 78.75 83 LEU A N 1
ATOM 666 C CA . LEU A 1 83 ? -15.864 2.494 19.530 1.00 78.75 83 LEU A CA 1
ATOM 667 C C . LEU A 1 83 ? -15.282 2.240 20.926 1.00 78.75 83 LEU A C 1
ATOM 669 O O . LEU A 1 83 ? -15.898 1.555 21.742 1.00 78.75 83 LEU A O 1
ATOM 673 N N . LYS A 1 84 ? -14.092 2.779 21.202 1.00 76.50 84 LYS A N 1
ATOM 674 C CA . LYS A 1 84 ? -13.509 2.784 22.549 1.00 76.50 84 LYS A CA 1
ATOM 675 C C . LYS A 1 84 ? -13.747 4.142 23.193 1.00 76.50 84 LYS A C 1
ATOM 677 O O . LYS A 1 84 ? -13.348 5.164 22.645 1.00 76.50 84 LYS A O 1
ATOM 682 N N . GLN A 1 85 ? -14.387 4.137 24.358 1.00 82.81 85 GLN A N 1
ATOM 683 C CA . GLN A 1 85 ? -14.501 5.311 25.214 1.00 82.81 85 GLN A CA 1
ATOM 684 C C . GLN A 1 85 ? -13.567 5.125 26.407 1.00 82.81 85 GLN A C 1
ATOM 686 O O . GLN A 1 85 ? -13.733 4.195 27.196 1.00 82.81 85 GLN A O 1
ATOM 691 N N . GLU A 1 86 ? -12.551 5.978 26.504 1.00 81.62 86 GLU A N 1
ATOM 692 C CA . GLU A 1 86 ? -11.587 5.934 27.599 1.00 81.62 86 GLU A CA 1
ATOM 693 C C . GLU A 1 86 ? -12.157 6.670 28.815 1.00 81.62 86 GLU A C 1
ATOM 695 O O . GLU A 1 86 ? -12.382 7.880 28.787 1.00 81.62 86 GLU A O 1
ATOM 700 N N . TYR A 1 87 ? -12.408 5.931 29.896 1.00 83.00 87 TYR A N 1
ATOM 701 C CA . TYR A 1 87 ? -12.857 6.494 31.166 1.00 83.00 87 TYR A CA 1
ATOM 702 C C . TYR A 1 87 ? -11.650 6.688 32.085 1.00 83.00 87 TYR A C 1
ATOM 704 O O . TYR A 1 87 ? -11.100 5.729 32.623 1.00 83.00 87 TYR A O 1
ATOM 712 N N . GLY A 1 88 ? -11.218 7.937 32.258 1.00 85.88 88 GLY A N 1
ATOM 713 C CA . GLY A 1 88 ? -10.172 8.288 33.217 1.00 85.88 88 GLY A CA 1
ATOM 714 C C . GLY A 1 88 ? -10.749 8.522 34.613 1.00 85.88 88 GLY A C 1
ATOM 715 O O . GLY A 1 88 ? -11.650 9.342 34.777 1.00 85.88 88 GLY A O 1
ATOM 716 N N . PHE A 1 89 ? -10.199 7.862 35.635 1.00 81.69 89 PHE A N 1
ATOM 717 C CA . PHE A 1 89 ? -10.502 8.158 37.039 1.00 81.69 89 PHE A CA 1
ATOM 718 C C . PHE A 1 89 ? -9.348 8.951 37.653 1.00 81.69 89 PHE A C 1
ATOM 720 O O . PHE A 1 89 ? -8.180 8.617 37.461 1.00 81.69 89 PHE A O 1
ATOM 727 N N . ARG A 1 90 ? -9.666 10.010 38.400 1.00 81.06 90 ARG A N 1
ATOM 728 C CA . ARG A 1 90 ? -8.690 10.745 39.212 1.00 81.06 90 ARG A CA 1
ATOM 729 C C . ARG A 1 90 ? -9.047 10.566 40.681 1.00 81.06 90 ARG A C 1
ATOM 731 O O . ARG A 1 90 ? -10.159 10.892 41.089 1.00 81.06 90 ARG A O 1
ATOM 738 N N . THR A 1 91 ? -8.101 10.065 41.467 1.00 76.38 91 THR A N 1
ATOM 739 C CA . THR A 1 91 ? -8.246 9.940 42.920 1.00 76.38 91 THR A CA 1
ATOM 740 C C . THR A 1 91 ? -8.037 11.309 43.554 1.00 76.38 91 THR A C 1
ATOM 742 O O . THR A 1 91 ? -6.959 11.885 43.433 1.00 76.38 91 THR A O 1
ATOM 745 N N . ARG A 1 92 ? -9.078 11.853 44.196 1.00 79.31 92 ARG A N 1
ATOM 746 C CA . ARG A 1 92 ? -9.034 13.189 44.813 1.00 79.31 92 ARG A CA 1
ATOM 747 C C . ARG A 1 92 ? -8.326 13.197 46.171 1.00 79.31 92 ARG A C 1
ATOM 749 O O . ARG A 1 92 ? -7.777 14.223 46.547 1.00 79.31 92 ARG A O 1
ATOM 756 N N . GLU A 1 93 ? -8.310 12.068 46.875 1.00 77.56 93 GLU A N 1
ATOM 757 C CA . GLU A 1 93 ? -7.689 11.941 48.195 1.00 77.56 93 GLU A CA 1
ATOM 758 C C . GLU A 1 93 ? -7.200 10.502 48.406 1.00 77.56 93 GLU A C 1
ATOM 760 O O . GLU A 1 93 ? -7.917 9.544 48.104 1.00 77.56 93 GLU A O 1
ATOM 765 N N . ALA A 1 94 ? -5.957 10.339 48.868 1.00 76.38 94 ALA A N 1
ATOM 766 C CA . ALA A 1 94 ? -5.405 9.028 49.191 1.00 76.38 94 ALA A CA 1
ATOM 767 C C . ALA A 1 94 ? -6.019 8.548 50.511 1.00 76.38 94 ALA A C 1
ATOM 769 O O . ALA A 1 94 ? -5.936 9.250 51.516 1.00 76.38 94 ALA A O 1
ATOM 770 N N . GLY A 1 95 ? -6.637 7.365 50.513 1.00 77.38 95 GLY A N 1
ATOM 771 C CA . GLY A 1 95 ? -7.215 6.787 51.724 1.00 77.38 95 GLY A CA 1
ATOM 772 C C . GLY A 1 95 ? -6.145 6.604 52.799 1.00 77.38 95 GLY A C 1
ATOM 773 O O . GLY A 1 95 ? -5.295 5.720 52.683 1.00 77.38 95 GLY A O 1
ATOM 774 N N . VAL A 1 96 ? -6.178 7.443 53.834 1.00 73.88 96 VAL A N 1
ATOM 775 C CA . VAL A 1 96 ? -5.323 7.293 55.013 1.00 73.88 96 VAL A CA 1
ATOM 776 C C . VAL A 1 96 ? -5.855 6.110 55.815 1.00 73.88 96 VAL A C 1
ATOM 778 O O . VAL A 1 96 ? -7.008 6.100 56.242 1.00 73.88 96 VAL A O 1
ATOM 781 N N . ARG A 1 97 ? -5.017 5.084 55.969 1.00 65.81 97 ARG A N 1
ATOM 782 C CA . ARG A 1 97 ? -5.262 3.951 56.863 1.00 65.81 97 ARG A CA 1
ATOM 783 C C . ARG A 1 97 ? -4.712 4.320 58.238 1.00 65.81 97 ARG A C 1
ATOM 785 O O . ARG A 1 97 ? -3.506 4.535 58.346 1.00 65.81 97 ARG A O 1
ATOM 792 N N . THR A 1 98 ? -5.593 4.415 59.229 1.00 67.62 98 THR A N 1
ATOM 793 C CA . THR A 1 98 ? -5.234 4.518 60.653 1.00 67.62 98 THR A CA 1
ATOM 794 C C . THR A 1 98 ? -5.136 3.129 61.259 1.00 67.62 98 THR A C 1
ATOM 796 O O . THR A 1 98 ? -5.969 2.273 60.876 1.00 67.62 98 THR A O 1
#

pLDDT: mean 83.76, std 9.71, range [60.0, 94.12]

Sequence (98 aa):
MPEEFRTIELPFKGRPPTKILILIPLVILALLLISDFVYTIEPEEIGVVVRFGKFDRTTDPGLHVKMPFPIEQLAKVPIQRQLKQEYGFRTREAGVRT

Solvent-accessible surface area (backbone atoms only — not comparable to full-atom values): 6448 Å² total; per-residue (Å²): 138,82,86,78,79,74,76,78,77,73,90,80,85,68,83,74,57,70,66,57,70,54,47,53,60,52,52,52,51,54,49,59,53,55,63,54,25,64,50,75,35,50,92,49,28,36,31,39,35,26,44,78,89,36,87,71,48,75,40,69,55,41,82,47,77,50,57,26,77,83,50,33,46,82,45,80,42,81,51,86,80,83,87,82,82,87,83,83,87,79,85,90,68,82,84,80,83,129

Nearest PDB structures (foldseek):
  8z5g-assembly1_A  TM=8.008E-01  e=3.120E-03  Escherichia coli K-12
  1fst-assembly2_B  TM=2.744E-01  e=5.964E-01  Homo sapiens
  1gdf-assembly1_A  TM=3.873E-01  e=2.023E+00  Bos taurus
  8vsc-assembly1_B  TM=2.310E-01  e=1.491E+00  Homo sapiens
  8vsc-assembly1_A  TM=2.211E-01  e=2.430E+00  Homo sapiens

Foldseek 3Di:
DDDDPPPPPDPPDDDPPVCCVVVVVVVVVVCVQCVQFKDFAAQFKKKFKAAPNHTDDIHHGGIGTDHGPPGIDIDIDGHDDDDDDDDDDDDPDDDDDD

Mean predicted aligned error: 12.98 Å

Secondary structure (DSSP, 8-state):
-------------SPPPHHHHHHHHHHHHHHHHHHTTEEEE-TTEEEEEEETTEEEEEE-SEEEE-PPTTTEEEEEEE-------------SS-----